Protein AF-A0A7C1S4N5-F1 (afdb_monomer_lite)

Secondary structure (DSSP, 8-state):
-----------------------------TT---TTSSHHHHHHHHHHHHHHHHHT-S----HHHHHHHHHHHHHHHHHHHS---HHHHHHHHHHHTT--HHHHHHHHT--HHHHHHHHHHHHHHHHHHHHT-TTTTHHHHHHHHHHHHHTT--

Foldseek 3Di:
DDDDDDPDDPPPDPDPDDPPPPPPCPPDDPPPCPVCPDPVSVVVVVVVVVVVDVVVPVPPPDLVVVLVVLVVVLQVLLLVQLPQDPLLSQLVVVVVVVDQLCRSCVVVVHDSVVSVVSPVVSVVSSVVSQVVRPSNCVSVVSVVVCVVVVVVPD

Structure (mmCIF, N/CA/C/O backbone):
data_AF-A0A7C1S4N5-F1
#
_entry.id   AF-A0A7C1S4N5-F1
#
loop_
_atom_site.group_PDB
_atom_site.id
_atom_site.type_symbol
_atom_site.label_atom_id
_atom_site.label_alt_id
_atom_site.label_comp_id
_atom_site.label_asym_id
_atom_site.label_entity_id
_atom_site.label_seq_id
_atom_site.pdbx_PDB_ins_code
_atom_site.Cartn_x
_atom_site.Cartn_y
_atom_site.Cartn_z
_atom_site.occupancy
_atom_site.B_iso_or_equiv
_atom_site.auth_seq_id
_atom_site.auth_comp_id
_atom_site.auth_asym_id
_atom_site.auth_atom_id
_atom_site.pdbx_PDB_model_num
ATOM 1 N N . MET A 1 1 ? 89.871 -55.851 -12.554 1.00 42.69 1 MET A N 1
ATOM 2 C CA . MET A 1 1 ? 89.700 -55.357 -13.935 1.00 42.69 1 MET A CA 1
ATOM 3 C C . MET A 1 1 ? 88.431 -55.964 -14.501 1.00 42.69 1 MET A C 1
ATOM 5 O O . MET A 1 1 ? 88.425 -57.156 -14.746 1.00 42.69 1 MET A O 1
ATOM 9 N N . SER A 1 2 ? 87.359 -55.187 -14.611 1.00 37.62 2 SER A N 1
ATOM 10 C CA . SER A 1 2 ? 86.567 -55.058 -15.839 1.00 37.62 2 SER A CA 1
ATOM 11 C C . SER A 1 2 ? 85.366 -54.177 -15.523 1.00 37.62 2 SER A C 1
ATOM 13 O O . SER A 1 2 ? 84.489 -54.527 -14.740 1.00 37.62 2 SER A O 1
ATOM 15 N N . THR A 1 3 ? 85.417 -52.998 -16.113 1.00 38.62 3 THR A N 1
ATOM 16 C CA . THR A 1 3 ? 84.372 -51.997 -16.260 1.00 38.62 3 THR A CA 1
ATOM 17 C C . THR A 1 3 ? 83.135 -52.618 -16.905 1.00 38.62 3 THR A C 1
ATOM 19 O O . THR A 1 3 ? 83.269 -53.216 -17.969 1.00 38.62 3 THR A O 1
ATOM 22 N N . ILE A 1 4 ? 81.949 -52.442 -16.317 1.00 41.59 4 ILE A N 1
ATOM 23 C CA . ILE A 1 4 ? 80.678 -52.478 -17.054 1.00 41.59 4 ILE A CA 1
ATOM 24 C C . ILE A 1 4 ? 79.805 -51.338 -16.526 1.00 41.59 4 ILE A C 1
ATOM 26 O O . ILE A 1 4 ? 79.588 -51.195 -15.323 1.00 41.59 4 ILE A O 1
ATOM 30 N N . CYS A 1 5 ? 79.407 -50.488 -17.466 1.00 41.47 5 CYS A N 1
ATOM 31 C CA . CYS A 1 5 ? 78.685 -49.239 -17.302 1.00 41.47 5 CYS A CA 1
ATOM 32 C C . CYS A 1 5 ? 77.253 -49.439 -16.767 1.00 41.47 5 CYS A C 1
ATOM 34 O O . CYS A 1 5 ? 76.626 -50.450 -17.084 1.00 41.47 5 CYS A O 1
ATOM 36 N N . PRO A 1 6 ? 76.694 -48.458 -16.037 1.00 43.09 6 PRO A N 1
ATOM 37 C CA . PRO A 1 6 ? 75.262 -48.391 -15.781 1.00 43.09 6 PRO A CA 1
ATOM 38 C C . PRO A 1 6 ? 74.534 -47.911 -17.047 1.00 43.09 6 PRO A C 1
ATOM 40 O O . PRO A 1 6 ? 74.787 -46.812 -17.536 1.00 43.09 6 PRO A O 1
ATOM 43 N N . SER A 1 7 ? 73.640 -48.741 -17.584 1.00 42.84 7 SER A N 1
ATOM 44 C CA . SER A 1 7 ? 72.698 -48.358 -18.637 1.00 42.84 7 SER A CA 1
ATOM 45 C C . SER A 1 7 ? 71.593 -47.473 -18.051 1.00 42.84 7 SER A C 1
ATOM 47 O O . SER A 1 7 ? 70.780 -47.934 -17.253 1.00 42.84 7 SER A O 1
ATOM 49 N N . GLU A 1 8 ? 71.665 -46.198 -18.420 1.00 41.88 8 GLU A N 1
ATOM 50 C CA . GLU A 1 8 ? 70.604 -45.202 -18.620 1.00 41.88 8 GLU A CA 1
ATOM 51 C C . GLU A 1 8 ? 69.211 -45.533 -18.054 1.00 41.88 8 GLU A C 1
ATOM 53 O O . GLU A 1 8 ? 68.460 -46.356 -18.570 1.00 41.88 8 GLU A O 1
ATOM 58 N N . VAL A 1 9 ? 68.851 -44.803 -16.995 1.00 43.94 9 VAL A N 1
ATOM 59 C CA . VAL A 1 9 ? 67.472 -44.641 -16.531 1.00 43.94 9 VAL A CA 1
ATOM 60 C C . VAL A 1 9 ? 66.784 -43.694 -17.509 1.00 43.94 9 VAL A C 1
ATOM 62 O O . VAL A 1 9 ? 67.093 -42.503 -17.545 1.00 43.94 9 VAL A O 1
ATOM 65 N N . GLU A 1 10 ? 65.874 -44.227 -18.317 1.00 38.72 10 GLU A N 1
ATOM 66 C CA . GLU A 1 10 ? 65.037 -43.452 -19.229 1.00 38.72 10 GLU A CA 1
ATOM 67 C C . GLU A 1 10 ? 64.089 -42.574 -18.393 1.00 38.72 10 GLU A C 1
ATOM 69 O O . GLU A 1 10 ? 63.137 -43.040 -17.763 1.00 38.72 10 GLU A O 1
ATOM 74 N N . VAL A 1 11 ? 64.408 -41.282 -18.306 1.00 43.59 11 VAL A N 1
ATOM 75 C CA . VAL A 1 11 ? 63.569 -40.284 -17.644 1.00 43.59 11 VAL A CA 1
ATOM 76 C C . VAL A 1 11 ? 62.332 -40.090 -18.514 1.00 43.59 11 VAL A C 1
ATOM 78 O O . VAL A 1 11 ? 62.383 -39.417 -19.538 1.00 43.59 11 VAL A O 1
ATOM 81 N N . MET A 1 12 ? 61.217 -40.696 -18.106 1.00 34.84 12 MET A N 1
ATOM 82 C CA . MET A 1 12 ? 59.897 -40.470 -18.691 1.00 34.84 12 MET A CA 1
ATOM 83 C C . MET A 1 12 ? 59.506 -39.007 -18.436 1.00 34.84 12 MET A C 1
ATOM 85 O O . MET A 1 12 ? 58.979 -38.649 -17.381 1.00 34.84 12 MET A O 1
ATOM 89 N N . THR A 1 13 ? 59.834 -38.131 -19.380 1.00 42.25 13 THR A N 1
ATOM 90 C CA . THR A 1 13 ? 59.425 -36.729 -19.377 1.00 42.25 13 THR A CA 1
ATOM 91 C C . THR A 1 13 ? 57.904 -36.668 -19.457 1.00 42.25 13 THR A C 1
ATOM 93 O O . THR A 1 13 ? 57.309 -36.960 -20.492 1.00 42.25 13 THR A O 1
ATOM 96 N N . MET A 1 14 ? 57.261 -36.316 -18.342 1.00 45.56 14 MET A N 1
ATOM 97 C CA . MET A 1 14 ? 55.863 -35.902 -18.339 1.00 45.56 14 MET A CA 1
ATOM 98 C C . MET A 1 14 ? 55.766 -34.579 -19.099 1.00 45.56 14 MET A C 1
ATOM 100 O O . MET A 1 14 ? 56.098 -33.523 -18.564 1.00 45.56 14 MET A O 1
ATOM 104 N N . GLU A 1 15 ? 55.339 -34.661 -20.356 1.00 49.59 15 GLU A N 1
ATOM 105 C CA . GLU A 1 15 ? 54.927 -33.514 -21.163 1.00 49.59 15 GLU A CA 1
ATOM 106 C C . GLU A 1 15 ? 53.930 -32.651 -20.359 1.00 49.59 15 GLU A C 1
ATOM 108 O O . GLU A 1 15 ? 52.947 -33.185 -19.821 1.00 49.59 15 GLU A O 1
ATOM 113 N N . PRO A 1 16 ? 54.155 -31.332 -20.231 1.00 45.47 16 PRO A N 1
ATOM 114 C CA . PRO A 1 16 ? 53.217 -30.454 -19.553 1.00 45.47 16 PRO A CA 1
ATOM 115 C C . PRO A 1 16 ? 51.922 -30.387 -20.370 1.00 45.47 16 PRO A C 1
ATOM 117 O O . PRO A 1 16 ? 51.893 -29.866 -21.480 1.00 45.47 16 PRO A O 1
ATOM 120 N N . LYS A 1 17 ? 50.829 -30.920 -19.811 1.00 49.84 17 LYS A N 1
ATOM 121 C CA . LYS A 1 17 ? 49.477 -30.735 -20.351 1.00 49.84 17 LYS A CA 1
ATOM 122 C C . LYS A 1 17 ? 49.145 -29.245 -20.288 1.00 49.84 17 LYS A C 1
ATOM 124 O O . LYS A 1 17 ? 48.828 -28.737 -19.212 1.00 49.84 17 LYS A O 1
ATOM 129 N N . GLU A 1 18 ? 49.239 -28.563 -21.425 1.00 50.06 18 GLU A N 1
ATOM 130 C CA . GLU A 1 18 ? 48.764 -27.189 -21.556 1.00 50.06 18 GLU A CA 1
ATOM 131 C C . GLU A 1 18 ? 47.302 -27.105 -21.082 1.00 50.06 18 GLU A C 1
ATOM 133 O O . GLU A 1 18 ? 46.502 -28.014 -21.356 1.00 50.06 18 GLU A O 1
ATOM 138 N N . PRO A 1 19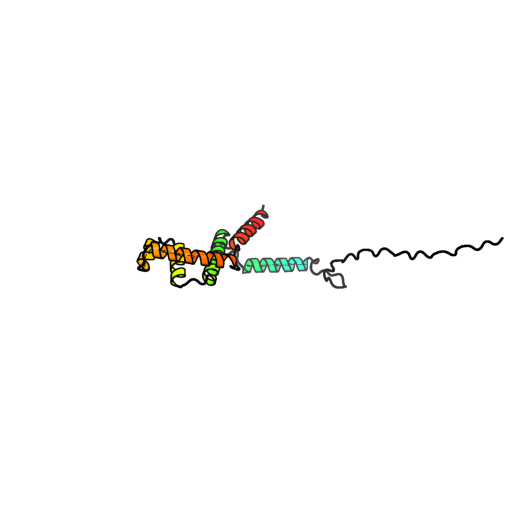 ? 46.933 -26.064 -20.315 1.00 45.94 19 PRO A N 1
ATOM 139 C CA . PRO A 1 19 ? 45.549 -25.860 -19.939 1.00 45.94 19 PRO A CA 1
ATOM 140 C C . PRO A 1 19 ? 44.759 -25.626 -21.223 1.00 45.94 19 PRO A C 1
ATOM 142 O O . PRO A 1 19 ? 44.979 -24.643 -21.917 1.00 45.94 19 PRO A O 1
ATOM 145 N N . MET A 1 20 ? 43.861 -26.562 -21.537 1.00 46.38 20 MET A N 1
ATOM 146 C CA . MET A 1 20 ? 42.886 -26.436 -22.614 1.00 46.38 20 MET A CA 1
ATOM 147 C C . MET A 1 20 ? 42.166 -25.096 -22.459 1.00 46.38 20 MET A C 1
ATOM 149 O O . MET A 1 20 ? 41.262 -24.983 -21.622 1.00 46.38 20 MET A O 1
ATOM 153 N N . ASP A 1 21 ? 42.570 -24.108 -23.257 1.00 49.12 21 ASP A N 1
ATOM 154 C CA . ASP A 1 21 ? 41.786 -22.913 -23.509 1.00 49.12 21 ASP A CA 1
ATOM 155 C C . ASP A 1 21 ? 40.432 -23.412 -23.992 1.00 49.12 21 ASP A C 1
ATOM 157 O O . ASP A 1 21 ? 40.271 -23.973 -25.078 1.00 49.12 21 ASP A O 1
ATOM 161 N N . ARG A 1 22 ? 39.442 -23.329 -23.104 1.00 51.59 22 ARG A N 1
ATOM 162 C CA . ARG A 1 22 ? 38.060 -23.564 -23.484 1.00 51.59 22 ARG A CA 1
ATOM 163 C C . ARG A 1 22 ? 37.657 -22.340 -24.273 1.00 51.59 22 ARG A C 1
ATOM 165 O O . ARG A 1 22 ? 37.083 -21.407 -23.713 1.00 51.59 22 ARG A O 1
ATOM 172 N N . ASP A 1 23 ? 37.980 -22.370 -25.559 1.00 41.84 23 ASP A N 1
ATOM 173 C CA . ASP A 1 23 ? 37.389 -21.494 -26.546 1.00 41.84 23 ASP A CA 1
ATOM 174 C C . ASP A 1 23 ? 35.888 -21.470 -26.273 1.00 41.84 23 ASP A C 1
ATOM 176 O O . ASP A 1 23 ? 35.199 -22.497 -26.306 1.00 41.84 23 ASP A O 1
ATOM 180 N N . PHE A 1 24 ? 35.380 -20.293 -25.916 1.00 44.50 24 PHE A N 1
ATOM 181 C CA . PHE A 1 24 ? 33.952 -20.044 -25.884 1.00 44.50 24 PHE A CA 1
ATOM 182 C C . PHE A 1 24 ? 33.464 -20.176 -27.326 1.00 44.50 24 PHE A C 1
ATOM 184 O O . PHE A 1 24 ? 33.446 -19.210 -28.088 1.00 44.50 24 PHE A O 1
ATOM 191 N N . VAL A 1 25 ? 33.094 -21.396 -27.715 1.00 46.28 25 VAL A N 1
ATOM 192 C CA . VAL A 1 25 ? 32.462 -21.671 -28.998 1.00 46.28 25 VAL A CA 1
ATOM 193 C C . VAL A 1 25 ? 31.065 -21.068 -28.930 1.00 46.28 25 VAL A C 1
ATOM 195 O O . VAL A 1 25 ? 30.087 -21.715 -28.558 1.00 46.28 25 VAL A O 1
ATOM 198 N N . ILE A 1 26 ? 30.967 -19.786 -29.276 1.00 50.28 26 ILE A N 1
ATOM 199 C CA . ILE A 1 26 ? 29.720 -19.223 -29.772 1.00 50.28 26 ILE A CA 1
ATOM 200 C C . ILE A 1 26 ? 29.387 -20.085 -30.984 1.00 50.28 26 ILE A C 1
ATOM 202 O O . ILE A 1 26 ? 30.173 -20.127 -31.929 1.00 50.28 26 ILE A O 1
ATOM 206 N N . ALA A 1 27 ? 28.282 -20.830 -30.922 1.00 50.62 27 ALA A N 1
ATOM 207 C CA . ALA A 1 27 ? 27.824 -21.681 -32.010 1.00 50.62 27 ALA A CA 1
ATOM 208 C C . ALA A 1 27 ? 27.551 -20.816 -33.251 1.00 50.62 27 ALA A C 1
ATOM 210 O O . ALA A 1 27 ? 26.446 -20.326 -33.469 1.00 50.62 27 ALA A O 1
ATOM 211 N N . SER A 1 28 ? 28.599 -20.588 -34.033 1.00 46.22 28 SER A N 1
ATOM 212 C CA . SER A 1 28 ? 28.562 -20.022 -35.364 1.00 46.22 28 SER A CA 1
ATOM 213 C C . SER A 1 28 ? 28.947 -21.149 -36.298 1.00 46.22 28 SER A C 1
ATOM 215 O O . SER A 1 28 ? 29.995 -21.775 -36.154 1.00 46.22 28 SER A O 1
ATOM 217 N N . GLU A 1 29 ? 28.041 -21.449 -37.210 1.00 42.44 29 GLU A N 1
ATOM 218 C CA . GLU A 1 29 ? 28.114 -22.582 -38.113 1.00 42.44 29 GLU A CA 1
ATOM 219 C C . GLU A 1 29 ? 29.427 -22.611 -38.913 1.00 42.44 29 GLU A C 1
ATOM 221 O O . GLU A 1 29 ? 30.034 -21.585 -39.226 1.00 42.44 29 GLU A O 1
ATOM 226 N N . ARG A 1 30 ? 29.812 -23.836 -39.278 1.00 49.66 30 ARG A N 1
ATOM 227 C CA . ARG A 1 30 ? 31.019 -24.310 -39.981 1.00 49.66 30 ARG A CA 1
ATOM 228 C C . ARG A 1 30 ? 31.394 -23.572 -41.287 1.00 49.66 30 ARG A C 1
ATOM 230 O O . ARG A 1 30 ? 32.405 -23.914 -41.888 1.00 49.66 30 ARG A O 1
ATOM 237 N N . ASN A 1 31 ? 30.621 -22.567 -41.705 1.00 54.50 31 ASN A N 1
ATOM 238 C CA . ASN A 1 31 ? 30.755 -21.835 -42.967 1.00 54.50 31 ASN A CA 1
ATOM 239 C C . ASN A 1 31 ? 30.990 -20.318 -42.792 1.00 54.50 31 ASN A C 1
ATOM 241 O O . ASN A 1 31 ? 30.900 -19.574 -43.763 1.00 54.50 31 ASN A O 1
ATOM 245 N N . GLY A 1 32 ? 31.298 -19.840 -41.580 1.00 51.09 32 GLY A N 1
ATOM 246 C CA . GLY A 1 32 ? 31.857 -18.494 -41.375 1.00 51.09 32 GLY A CA 1
ATOM 247 C C . GLY A 1 32 ? 30.915 -17.311 -41.632 1.00 51.09 32 GLY A C 1
ATOM 248 O O . GLY A 1 32 ? 31.364 -16.167 -41.612 1.00 51.09 32 GLY A O 1
ATOM 249 N N . GLU A 1 33 ? 29.616 -17.535 -41.831 1.00 49.06 33 GLU A N 1
ATOM 250 C CA . GLU A 1 33 ? 28.661 -16.446 -42.031 1.00 49.06 33 GLU A CA 1
ATOM 251 C C . GLU A 1 33 ? 27.954 -16.115 -40.713 1.00 49.06 33 GLU A C 1
ATOM 253 O O . GLU A 1 33 ? 26.896 -16.641 -40.382 1.00 49.06 33 GLU A O 1
ATOM 258 N N . TYR A 1 34 ? 28.584 -15.243 -39.923 1.00 50.69 34 TYR A N 1
ATOM 259 C CA . TYR A 1 34 ? 27.995 -14.689 -38.706 1.00 50.69 34 TYR A CA 1
ATOM 260 C C . TYR A 1 34 ? 26.762 -13.850 -39.112 1.00 50.69 34 TYR A C 1
ATOM 262 O O . TYR A 1 34 ? 26.922 -12.829 -39.787 1.00 50.69 34 TYR A O 1
ATOM 270 N N . PRO A 1 35 ? 25.519 -14.205 -38.730 1.00 54.09 35 PRO A N 1
ATOM 271 C CA . PRO A 1 35 ? 24.303 -13.597 -39.292 1.00 54.09 35 PRO A CA 1
ATOM 272 C C . PRO A 1 35 ? 24.046 -12.146 -38.838 1.00 54.09 35 PRO A C 1
ATOM 274 O O . PRO A 1 35 ? 22.957 -11.605 -39.046 1.00 54.09 35 PRO A O 1
ATOM 277 N N . PHE A 1 36 ? 25.034 -11.506 -38.210 1.00 51.78 36 PHE A N 1
ATOM 278 C CA . PHE A 1 36 ? 24.955 -10.151 -37.670 1.00 51.78 36 PHE A CA 1
ATOM 279 C C . PHE A 1 36 ? 25.974 -9.177 -38.292 1.00 51.78 36 PHE A C 1
ATOM 281 O O . PHE A 1 36 ? 25.982 -8.016 -37.896 1.00 51.78 36 PHE A O 1
ATOM 288 N N . THR A 1 37 ? 26.818 -9.610 -39.241 1.00 50.25 37 THR A N 1
ATOM 289 C CA . THR A 1 37 ? 27.838 -8.750 -39.887 1.00 50.25 37 THR A CA 1
ATOM 290 C C . THR A 1 37 ? 27.430 -8.202 -41.253 1.00 50.25 37 THR A C 1
ATOM 292 O O . THR A 1 37 ? 28.099 -7.312 -41.766 1.00 50.25 37 THR A O 1
ATOM 295 N N . ARG A 1 38 ? 26.324 -8.668 -41.849 1.00 56.53 38 ARG A N 1
ATOM 296 C CA . ARG A 1 38 ? 25.751 -8.015 -43.038 1.00 56.53 38 ARG A CA 1
ATOM 297 C C . ARG A 1 38 ? 24.899 -6.818 -42.619 1.00 56.53 38 ARG A C 1
ATOM 299 O O . ARG A 1 38 ? 23.988 -6.989 -41.799 1.00 56.53 38 ARG A O 1
ATOM 306 N N . GLU A 1 39 ? 25.160 -5.656 -43.225 1.00 54.22 39 GLU A N 1
ATOM 307 C CA . GLU A 1 39 ? 24.391 -4.398 -43.121 1.00 54.22 39 GLU A CA 1
ATOM 308 C C . GLU A 1 39 ? 22.865 -4.657 -43.103 1.00 54.22 39 GLU A C 1
ATOM 310 O O . GLU A 1 39 ? 22.131 -4.110 -42.281 1.00 54.22 39 GLU A O 1
ATOM 315 N N . ASP A 1 40 ? 22.399 -5.620 -43.909 1.00 61.53 40 ASP A N 1
ATOM 316 C CA . ASP A 1 40 ? 20.996 -6.040 -44.031 1.00 61.53 40 ASP A CA 1
ATOM 317 C C . ASP A 1 40 ? 20.349 -6.542 -42.731 1.00 61.53 40 ASP A C 1
ATOM 319 O O . ASP A 1 40 ? 19.152 -6.347 -42.497 1.00 61.53 40 ASP A O 1
ATOM 323 N N . SER A 1 41 ? 21.108 -7.230 -41.876 1.00 62.41 41 SER A N 1
ATOM 324 C CA . SER A 1 41 ? 20.609 -7.766 -40.604 1.00 62.41 41 SER A CA 1
ATOM 325 C C . SER A 1 41 ? 20.421 -6.650 -39.573 1.00 62.41 41 SER A C 1
ATOM 327 O O . SER A 1 41 ? 19.432 -6.637 -38.827 1.00 62.41 41 SER A O 1
ATOM 329 N N . PHE A 1 42 ? 21.334 -5.678 -39.589 1.00 67.88 42 PHE A N 1
ATOM 330 C CA . PHE A 1 42 ? 21.280 -4.476 -38.776 1.00 67.88 42 PHE A CA 1
ATOM 331 C C . PHE A 1 42 ? 20.124 -3.586 -39.225 1.00 67.88 42 PHE A C 1
ATOM 333 O O . PHE A 1 42 ? 19.266 -3.245 -38.411 1.00 67.88 42 PHE A O 1
ATOM 340 N N . GLU A 1 43 ? 19.999 -3.318 -40.525 1.00 75.31 43 GLU A N 1
ATOM 341 C CA . GLU A 1 43 ? 18.869 -2.573 -41.076 1.00 75.31 43 GLU A CA 1
ATOM 342 C C . GLU A 1 43 ? 17.527 -3.240 -40.776 1.00 75.31 43 GLU A C 1
ATOM 344 O O . GLU A 1 43 ? 16.556 -2.569 -40.422 1.00 75.31 43 GLU A O 1
ATOM 349 N N . ARG A 1 44 ? 17.448 -4.572 -40.870 1.00 73.12 44 ARG A N 1
ATOM 350 C CA . ARG A 1 44 ? 16.234 -5.324 -40.534 1.00 73.12 44 ARG A CA 1
ATOM 351 C C . ARG A 1 44 ? 15.881 -5.188 -39.052 1.00 73.12 44 ARG A C 1
ATOM 353 O O . ARG A 1 44 ? 14.706 -4.982 -38.731 1.00 73.12 44 ARG A O 1
ATOM 360 N N . LYS A 1 45 ? 16.871 -5.251 -38.150 1.00 75.12 45 LYS A N 1
ATOM 361 C CA . LYS A 1 45 ? 16.683 -4.965 -36.715 1.00 75.12 45 LYS A CA 1
ATOM 362 C C . LYS A 1 45 ? 16.221 -3.524 -36.497 1.00 75.12 45 LYS A C 1
ATOM 364 O O . LYS A 1 45 ? 15.273 -3.311 -35.743 1.00 75.12 45 LYS A O 1
ATOM 369 N N . LEU A 1 46 ? 16.811 -2.561 -37.203 1.00 79.00 46 LEU A N 1
ATOM 370 C CA . LEU A 1 46 ? 16.482 -1.141 -37.107 1.00 79.00 46 LEU A CA 1
ATOM 371 C C . LEU A 1 46 ? 15.057 -0.854 -37.607 1.00 79.00 46 LEU A C 1
ATOM 373 O O . LEU A 1 46 ? 14.302 -0.155 -36.937 1.00 79.00 46 LEU A O 1
ATOM 377 N N . ARG A 1 47 ? 14.634 -1.461 -38.725 1.00 79.62 47 ARG A N 1
ATOM 378 C CA . ARG A 1 47 ? 13.252 -1.385 -39.234 1.00 79.62 47 ARG A CA 1
ATOM 379 C C . ARG A 1 47 ? 12.258 -1.997 -38.247 1.00 79.62 47 ARG A C 1
ATOM 381 O O . ARG A 1 47 ? 11.229 -1.386 -37.978 1.00 79.62 47 ARG A O 1
ATOM 388 N N . ARG A 1 48 ? 12.562 -3.168 -37.671 1.00 80.31 48 ARG A N 1
ATOM 389 C CA . ARG A 1 48 ? 11.713 -3.807 -36.646 1.00 80.31 48 ARG A CA 1
ATOM 390 C C . ARG A 1 48 ? 11.643 -2.976 -35.362 1.00 80.31 48 ARG A C 1
ATOM 392 O O . ARG A 1 48 ? 10.602 -2.944 -34.718 1.00 80.31 48 ARG A O 1
ATOM 399 N N . HIS A 1 49 ? 12.736 -2.321 -34.977 1.00 76.94 49 HIS A N 1
ATOM 400 C CA . HIS A 1 49 ? 12.764 -1.407 -33.838 1.00 76.94 49 HIS A CA 1
ATOM 401 C C . HIS A 1 49 ? 11.888 -0.177 -34.096 1.00 76.94 49 HIS A C 1
ATOM 403 O O . HIS A 1 49 ? 11.005 0.100 -33.297 1.00 76.94 49 HIS A O 1
ATOM 409 N N . ARG A 1 50 ? 12.062 0.504 -35.239 1.00 77.31 50 ARG A N 1
ATOM 410 C CA . ARG A 1 50 ? 11.247 1.673 -35.615 1.00 77.31 50 ARG A CA 1
ATOM 411 C C . ARG A 1 50 ? 9.760 1.338 -35.705 1.00 77.31 50 ARG A C 1
ATOM 413 O O . ARG A 1 50 ? 8.960 2.088 -35.170 1.00 77.31 50 ARG A O 1
ATOM 420 N N . ARG A 1 51 ? 9.386 0.202 -36.313 1.00 77.69 51 ARG A N 1
ATOM 421 C CA . ARG A 1 51 ? 7.979 -0.243 -36.355 1.00 77.69 51 ARG A CA 1
ATOM 422 C C . ARG A 1 51 ? 7.404 -0.438 -34.960 1.00 77.69 51 ARG A C 1
ATOM 424 O O . ARG A 1 51 ? 6.376 0.149 -34.671 1.00 77.69 51 ARG A O 1
ATOM 431 N N . ARG A 1 52 ? 8.108 -1.159 -34.080 1.00 69.38 52 ARG A N 1
ATOM 432 C CA . ARG A 1 52 ? 7.672 -1.327 -32.685 1.00 69.38 52 ARG A CA 1
ATOM 433 C C . ARG A 1 52 ? 7.546 0.007 -31.954 1.00 69.38 52 ARG A C 1
ATOM 435 O O . ARG A 1 52 ? 6.613 0.187 -31.193 1.00 69.38 52 ARG A O 1
ATOM 442 N N . HIS A 1 53 ? 8.457 0.943 -32.205 1.00 67.81 53 HIS A N 1
ATOM 443 C CA . HIS A 1 53 ? 8.426 2.271 -31.594 1.00 67.81 53 HIS A CA 1
ATOM 444 C C . HIS A 1 53 ? 7.252 3.135 -32.092 1.00 67.81 53 HIS A C 1
ATOM 446 O O . HIS A 1 53 ? 6.756 3.969 -31.347 1.00 67.81 53 HIS A O 1
ATOM 452 N N . ILE A 1 54 ? 6.805 2.930 -33.337 1.00 70.50 54 ILE A N 1
ATOM 453 C CA . ILE A 1 54 ? 5.603 3.560 -33.905 1.00 70.50 54 ILE A CA 1
ATOM 454 C C . ILE A 1 54 ? 4.334 2.870 -33.377 1.00 70.50 54 ILE A C 1
ATOM 456 O O . ILE A 1 54 ? 3.390 3.548 -32.992 1.00 70.50 54 ILE A O 1
ATOM 460 N N . GLU A 1 55 ? 4.320 1.535 -33.321 1.00 68.88 55 GLU A N 1
ATOM 461 C CA . GLU A 1 55 ? 3.196 0.718 -32.831 1.00 68.88 55 GLU A CA 1
ATOM 462 C C . GLU A 1 55 ? 2.915 0.930 -31.339 1.00 68.88 55 GLU A C 1
ATOM 464 O O . GLU A 1 55 ? 1.758 0.956 -30.932 1.00 68.88 55 GLU A O 1
ATOM 469 N N . LEU A 1 56 ? 3.961 1.108 -30.526 1.00 64.56 56 LEU A N 1
ATOM 470 C CA . LEU A 1 56 ? 3.832 1.418 -29.099 1.00 64.56 56 LEU A CA 1
ATOM 471 C C . LEU A 1 56 ? 3.340 2.853 -28.850 1.00 64.56 56 LEU A C 1
ATOM 473 O O . LEU A 1 56 ? 2.930 3.163 -27.733 1.00 64.56 56 LEU A O 1
ATOM 477 N N . GLY A 1 57 ? 3.354 3.706 -29.882 1.00 51.06 57 GLY A N 1
ATOM 478 C CA . GLY A 1 57 ? 3.103 5.136 -29.773 1.00 51.06 57 GLY A CA 1
ATOM 479 C C . GLY A 1 57 ? 4.160 5.834 -28.915 1.00 51.06 57 GLY A C 1
ATOM 480 O O . GLY A 1 57 ? 4.784 5.254 -28.031 1.00 51.06 57 GLY A O 1
ATOM 481 N N . GLU A 1 58 ? 4.334 7.138 -29.096 1.00 57.19 58 GLU A N 1
ATOM 482 C CA . GLU A 1 58 ? 5.089 7.979 -28.152 1.00 57.19 58 GLU A CA 1
ATOM 483 C C . GLU A 1 58 ? 4.373 8.126 -26.789 1.00 57.19 58 GLU A C 1
ATOM 485 O O . GLU A 1 58 ? 4.640 9.047 -26.025 1.00 57.19 58 GLU A O 1
ATOM 490 N N . HIS A 1 59 ? 3.469 7.207 -26.446 1.00 55.22 59 HIS A N 1
ATOM 491 C CA . HIS A 1 59 ? 2.802 7.109 -25.153 1.00 55.22 59 HIS A CA 1
ATOM 492 C C . HIS A 1 59 ? 3.696 6.394 -24.140 1.00 55.22 59 HIS A C 1
ATOM 494 O O . HIS A 1 59 ? 3.263 5.504 -23.410 1.00 55.22 59 HIS A O 1
ATOM 500 N N . ILE A 1 60 ? 4.968 6.789 -24.086 1.00 59.94 60 ILE A N 1
ATOM 501 C CA . ILE A 1 60 ? 5.786 6.490 -22.921 1.00 59.94 60 ILE A CA 1
ATOM 502 C C . ILE A 1 60 ? 5.183 7.350 -21.817 1.00 59.94 60 ILE A C 1
ATOM 504 O O . ILE A 1 60 ? 5.312 8.574 -21.838 1.00 59.94 60 ILE A O 1
ATOM 508 N N . ALA A 1 61 ? 4.445 6.707 -20.912 1.00 60.81 61 ALA A N 1
ATOM 509 C CA . ALA A 1 61 ? 3.947 7.345 -19.707 1.00 60.81 61 ALA A CA 1
ATOM 510 C C . ALA A 1 61 ? 5.095 8.145 -19.072 1.00 60.81 61 ALA A C 1
ATOM 512 O O . ALA A 1 61 ? 6.235 7.665 -19.035 1.00 60.81 61 ALA A O 1
ATOM 513 N N . LEU A 1 62 ? 4.814 9.375 -18.630 1.00 70.56 62 LEU A N 1
ATOM 514 C CA . LEU A 1 62 ? 5.808 10.184 -17.926 1.00 70.56 62 LEU A CA 1
ATOM 515 C C . LEU A 1 62 ? 6.425 9.319 -16.817 1.00 70.56 62 LEU A C 1
ATOM 517 O O . LEU A 1 62 ? 5.668 8.617 -16.141 1.00 70.56 62 LEU A O 1
ATOM 521 N N . PRO A 1 63 ? 7.753 9.335 -16.618 1.00 69.19 63 PRO A N 1
ATOM 522 C CA . PRO A 1 63 ? 8.406 8.478 -15.632 1.00 69.19 63 PRO A CA 1
ATOM 523 C C . PRO A 1 63 ? 7.701 8.469 -14.273 1.00 69.19 63 PRO A C 1
ATOM 525 O O . PRO A 1 63 ? 7.476 7.398 -13.720 1.00 69.19 63 PRO A O 1
ATOM 528 N N . ASP A 1 64 ? 7.246 9.632 -13.806 1.00 76.06 64 ASP A N 1
ATOM 529 C CA . ASP A 1 64 ? 6.507 9.775 -12.549 1.00 76.06 64 ASP A CA 1
ATOM 530 C C . ASP A 1 64 ? 5.206 8.952 -12.533 1.00 76.06 64 ASP A C 1
ATOM 532 O O . ASP A 1 64 ? 4.965 8.194 -11.598 1.00 76.06 64 ASP A O 1
ATOM 536 N N . THR A 1 65 ? 4.418 8.992 -13.613 1.00 83.69 65 THR A N 1
ATOM 537 C CA . THR A 1 65 ? 3.178 8.199 -13.732 1.00 83.69 65 THR A CA 1
ATOM 538 C C . THR A 1 65 ? 3.434 6.690 -13.757 1.00 83.69 65 THR A C 1
ATOM 540 O O . THR A 1 65 ? 2.619 5.910 -13.266 1.00 83.69 65 THR A O 1
ATOM 543 N N . ALA A 1 66 ? 4.576 6.255 -14.295 1.00 86.12 66 ALA A N 1
ATOM 544 C CA . ALA A 1 66 ? 4.957 4.847 -14.283 1.00 86.12 66 ALA A CA 1
ATOM 545 C C . ALA A 1 66 ? 5.453 4.400 -12.897 1.00 86.12 66 ALA A C 1
ATOM 547 O O . ALA A 1 66 ? 5.141 3.290 -12.470 1.00 86.12 66 ALA A O 1
ATOM 548 N N . VAL A 1 67 ? 6.172 5.264 -12.171 1.00 89.56 67 VAL A N 1
ATOM 549 C CA . VAL A 1 67 ? 6.581 5.002 -10.782 1.00 89.56 67 VAL A CA 1
ATOM 550 C C . VAL A 1 67 ? 5.360 4.828 -9.886 1.00 89.56 67 VAL A C 1
ATOM 552 O O . VAL A 1 67 ? 5.278 3.820 -9.190 1.00 89.56 67 VAL A O 1
ATOM 555 N N . GLU A 1 68 ? 4.393 5.746 -9.953 1.00 89.56 68 GLU A N 1
ATOM 556 C CA . GLU A 1 68 ? 3.143 5.654 -9.185 1.00 89.56 68 GLU A CA 1
ATOM 557 C C . GLU A 1 68 ? 2.394 4.346 -9.468 1.00 89.56 68 GLU A C 1
ATOM 559 O O . GLU A 1 68 ? 1.918 3.681 -8.547 1.00 89.56 68 GLU A O 1
ATOM 564 N N . TYR A 1 69 ? 2.329 3.941 -10.739 1.00 90.19 69 TYR A N 1
ATOM 565 C CA . TYR A 1 69 ? 1.731 2.668 -11.128 1.0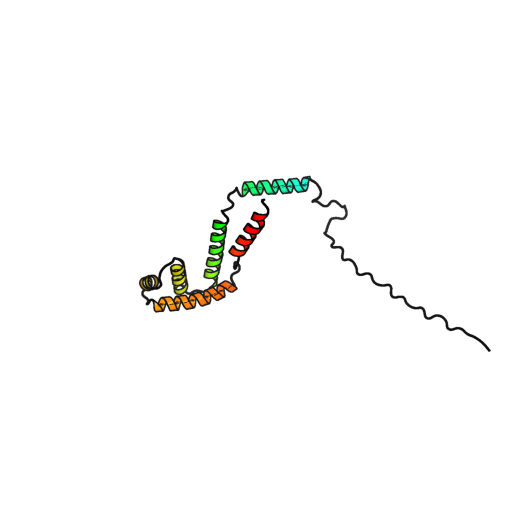0 90.19 69 TYR A CA 1
ATOM 566 C C . TYR A 1 69 ? 2.464 1.471 -10.504 1.00 90.19 69 TYR A C 1
ATOM 568 O O . TYR A 1 69 ? 1.822 0.574 -9.957 1.00 90.19 69 TYR A O 1
ATOM 576 N N . PHE A 1 70 ? 3.799 1.443 -10.542 1.00 92.31 70 PHE A N 1
ATOM 577 C CA . PHE A 1 70 ? 4.554 0.342 -9.941 1.00 92.31 70 PHE A CA 1
ATOM 578 C C . PHE A 1 70 ? 4.424 0.303 -8.418 1.00 92.31 70 PHE A C 1
ATOM 580 O O . PHE A 1 70 ? 4.277 -0.785 -7.867 1.00 92.31 70 PHE A O 1
ATOM 587 N N . GLU A 1 71 ? 4.395 1.456 -7.746 1.00 91.88 71 GLU A N 1
ATOM 588 C CA . GLU A 1 71 ? 4.135 1.527 -6.303 1.00 91.88 71 GLU A CA 1
ATOM 589 C C . GLU A 1 71 ? 2.737 0.970 -5.967 1.00 91.88 71 GLU A C 1
ATOM 591 O O . GLU A 1 71 ? 2.577 0.219 -5.003 1.00 91.88 71 GLU A O 1
ATOM 596 N N . GLN A 1 72 ? 1.722 1.250 -6.792 1.00 90.50 72 GLN A N 1
ATOM 597 C CA . GLN A 1 72 ? 0.388 0.658 -6.633 1.00 90.50 72 GLN A CA 1
ATOM 598 C C . GLN A 1 72 ? 0.396 -0.863 -6.821 1.00 90.50 72 GLN A C 1
ATOM 600 O O . GLN A 1 72 ? -0.197 -1.575 -6.011 1.00 90.50 72 GLN A O 1
ATOM 605 N N . VAL A 1 73 ? 1.083 -1.370 -7.849 1.00 92.38 73 VAL A N 1
ATOM 606 C CA . VAL A 1 73 ? 1.216 -2.816 -8.098 1.00 92.38 73 VAL A CA 1
ATOM 607 C C . VAL A 1 73 ? 1.890 -3.517 -6.917 1.00 92.38 73 VAL A C 1
ATOM 609 O O . VAL A 1 73 ? 1.433 -4.574 -6.481 1.00 92.38 73 VAL A O 1
ATOM 612 N N . GLU A 1 74 ? 2.946 -2.923 -6.360 1.00 93.00 74 GLU A N 1
ATOM 613 C CA . GLU A 1 74 ? 3.627 -3.440 -5.172 1.00 93.00 74 GLU A CA 1
ATOM 614 C C . GLU A 1 74 ? 2.697 -3.508 -3.957 1.00 93.00 74 GLU A C 1
ATOM 616 O O . GLU A 1 74 ? 2.669 -4.525 -3.256 1.00 93.00 74 GLU A O 1
ATOM 621 N N . ILE A 1 75 ? 1.935 -2.439 -3.709 1.00 90.50 75 ILE A N 1
ATOM 622 C CA . ILE A 1 75 ? 1.006 -2.353 -2.578 1.00 90.50 75 ILE A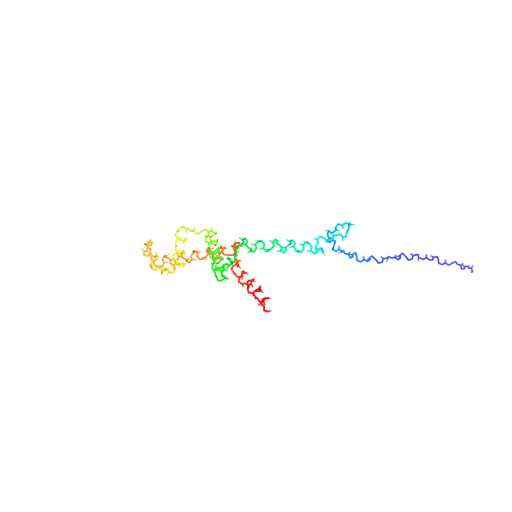 CA 1
ATOM 623 C C . ILE A 1 75 ? -0.129 -3.368 -2.722 1.00 90.50 75 ILE A C 1
ATOM 625 O O . ILE A 1 75 ? -0.433 -4.060 -1.750 1.00 90.50 75 ILE A O 1
ATOM 629 N N . GLU A 1 76 ? -0.738 -3.485 -3.902 1.00 90.50 76 GLU A N 1
ATOM 630 C CA . GLU A 1 76 ? -1.858 -4.405 -4.123 1.00 90.50 76 GLU A CA 1
ATOM 631 C C . GLU A 1 76 ? -1.407 -5.860 -3.964 1.00 90.50 76 GLU A C 1
ATOM 633 O O . GLU A 1 76 ? -2.010 -6.617 -3.204 1.00 90.50 76 GLU A O 1
ATOM 638 N N . ALA A 1 77 ? -0.268 -6.228 -4.560 1.00 91.00 77 ALA A N 1
ATOM 639 C CA . ALA A 1 77 ? 0.285 -7.571 -4.411 1.00 91.00 77 ALA A CA 1
ATOM 640 C C . ALA A 1 77 ? 0.611 -7.915 -2.949 1.00 91.00 77 ALA A C 1
ATOM 642 O O . ALA A 1 77 ? 0.388 -9.044 -2.511 1.00 91.00 77 ALA A O 1
ATOM 643 N N . MET A 1 78 ? 1.103 -6.941 -2.175 1.00 92.38 78 MET A N 1
ATOM 644 C CA . MET A 1 78 ? 1.318 -7.103 -0.736 1.00 92.38 78 MET A CA 1
ATOM 645 C C . MET A 1 78 ? -0.007 -7.300 0.016 1.00 92.38 78 MET A C 1
ATOM 647 O O . MET A 1 78 ? -0.067 -8.116 0.936 1.00 92.38 78 MET A O 1
ATOM 651 N N . LEU A 1 79 ? -1.056 -6.544 -0.322 1.00 88.94 79 LEU A N 1
ATOM 652 C CA . LEU A 1 79 ? -2.365 -6.660 0.327 1.00 88.94 79 LEU A CA 1
ATOM 653 C C . LEU A 1 79 ? -3.012 -8.021 0.054 1.00 88.94 79 LEU A C 1
ATOM 655 O O . LEU A 1 79 ? -3.579 -8.610 0.979 1.00 88.94 79 LEU A O 1
ATOM 659 N N . ASP A 1 80 ? -2.875 -8.532 -1.168 1.00 88.81 80 ASP A N 1
ATOM 660 C CA . ASP A 1 80 ? -3.435 -9.816 -1.585 1.00 88.81 80 ASP A CA 1
ATOM 661 C C . ASP A 1 80 ? -2.754 -11.011 -0.904 1.00 88.81 80 ASP A C 1
ATOM 663 O O . ASP A 1 80 ? -3.429 -11.972 -0.533 1.00 88.81 80 ASP A O 1
ATOM 667 N N . CYS A 1 81 ? -1.439 -10.954 -0.664 1.00 90.06 81 CYS A N 1
ATOM 668 C CA . CYS A 1 81 ? -0.702 -12.057 -0.036 1.00 90.06 81 CYS A CA 1
ATOM 669 C C . CYS A 1 81 ? -0.605 -11.974 1.501 1.00 90.06 81 CYS A C 1
ATOM 671 O O . CYS A 1 81 ? -0.070 -12.881 2.138 1.00 90.06 81 CYS A O 1
ATOM 673 N N . ALA A 1 82 ? -1.114 -10.910 2.131 1.00 90.50 82 ALA A N 1
ATOM 674 C CA . ALA A 1 82 ? -0.951 -10.672 3.569 1.00 90.50 82 ALA A CA 1
ATOM 675 C C . ALA A 1 82 ? -1.919 -11.434 4.495 1.00 90.50 82 ALA A C 1
ATOM 677 O O . ALA A 1 82 ? -1.879 -11.214 5.711 1.00 90.50 82 ALA A O 1
ATOM 678 N N . ASP A 1 83 ? -2.794 -12.300 3.971 1.00 91.81 83 ASP A N 1
ATOM 679 C CA . ASP A 1 83 ? -3.789 -13.064 4.745 1.00 91.81 83 ASP A CA 1
ATOM 680 C C . ASP A 1 83 ? -4.554 -12.197 5.766 1.00 91.81 83 ASP A C 1
ATOM 682 O O . ASP A 1 83 ? -4.747 -12.552 6.941 1.00 91.81 83 ASP A O 1
ATOM 686 N N . LEU A 1 84 ? -4.940 -10.985 5.363 1.00 94.19 84 LEU A N 1
ATOM 687 C CA . LEU A 1 84 ? -5.671 -10.063 6.227 1.00 94.19 84 LEU A CA 1
ATOM 688 C C . LEU A 1 84 ? -7.106 -10.553 6.430 1.00 94.19 84 LEU A C 1
ATOM 690 O O . LEU A 1 84 ? -7.783 -10.972 5.496 1.00 94.19 84 LEU A O 1
ATOM 694 N N . THR A 1 85 ? -7.624 -10.437 7.656 1.00 95.81 85 THR A N 1
ATOM 695 C CA . THR A 1 85 ? -9.072 -10.606 7.847 1.00 95.81 85 THR A CA 1
ATOM 696 C C . THR A 1 85 ? -9.824 -9.472 7.139 1.00 95.81 85 THR A C 1
ATOM 698 O O . THR A 1 85 ? -9.270 -8.375 7.015 1.00 95.81 85 THR A O 1
ATOM 701 N N . PRO A 1 86 ? -11.104 -9.647 6.756 1.00 95.06 86 PRO A N 1
ATOM 702 C CA . PRO A 1 86 ? -11.869 -8.587 6.090 1.00 95.06 86 PRO A CA 1
ATOM 703 C C . PRO A 1 86 ? -11.861 -7.258 6.859 1.00 95.06 86 PRO A C 1
ATOM 705 O O . PRO A 1 86 ? -11.732 -6.183 6.280 1.00 95.06 86 PRO A O 1
ATOM 708 N N . ARG A 1 87 ? -11.911 -7.328 8.198 1.00 95.12 87 ARG A N 1
ATOM 709 C CA . ARG A 1 87 ? -11.812 -6.147 9.065 1.00 95.12 87 ARG A CA 1
ATOM 710 C C . ARG A 1 87 ? -10.414 -5.519 9.042 1.00 95.12 87 ARG A C 1
ATOM 712 O O . ARG A 1 87 ? -10.313 -4.298 9.046 1.00 95.12 87 ARG A O 1
ATOM 719 N N . GLN A 1 88 ? -9.351 -6.325 9.046 1.00 96.19 88 GLN A N 1
ATOM 720 C CA . GLN A 1 88 ? -7.974 -5.827 8.940 1.00 96.19 88 GLN A CA 1
ATOM 721 C C . GLN A 1 88 ? -7.742 -5.136 7.595 1.00 96.19 88 GLN A C 1
ATOM 723 O O . GLN A 1 88 ? -7.257 -4.007 7.590 1.00 96.19 88 GLN A O 1
ATOM 728 N N . ARG A 1 89 ? -8.160 -5.773 6.492 1.00 95.38 89 ARG A N 1
ATOM 729 C CA . ARG A 1 89 ? -8.083 -5.212 5.137 1.00 95.38 89 ARG A CA 1
ATOM 730 C C . ARG A 1 89 ? -8.794 -3.865 5.066 1.00 95.38 89 ARG A C 1
ATOM 732 O O . ARG A 1 89 ? -8.172 -2.872 4.711 1.00 95.38 89 ARG A O 1
ATOM 739 N N . TYR A 1 90 ? -10.040 -3.805 5.535 1.00 95.56 90 TYR A N 1
ATOM 740 C CA . TYR A 1 90 ? -10.809 -2.563 5.555 1.00 95.56 90 TYR A CA 1
ATOM 741 C C . TYR A 1 90 ? -10.105 -1.436 6.326 1.00 95.56 90 TYR A C 1
ATOM 743 O O . TYR A 1 90 ? -9.994 -0.318 5.827 1.00 95.56 90 TYR A O 1
ATOM 751 N N . VAL A 1 91 ? -9.612 -1.719 7.540 1.00 96.75 91 VAL A N 1
ATOM 752 C CA . VAL A 1 91 ? -8.903 -0.719 8.357 1.00 96.75 91 VAL A CA 1
ATOM 753 C C . VAL A 1 91 ? -7.642 -0.218 7.647 1.00 96.75 91 VAL A C 1
ATOM 755 O O . VAL A 1 91 ? -7.397 0.986 7.656 1.00 96.75 91 VAL A O 1
ATOM 758 N N . CYS A 1 92 ? -6.869 -1.108 7.019 1.00 95.00 92 CYS A N 1
ATOM 759 C CA . CYS A 1 92 ? -5.684 -0.737 6.246 1.00 95.00 92 CYS A CA 1
ATOM 760 C C . CYS A 1 92 ? -6.029 0.139 5.040 1.00 95.00 92 CYS A C 1
ATOM 762 O O . CYS A 1 92 ? -5.451 1.210 4.896 1.00 95.00 92 CYS A O 1
ATOM 764 N N . GLU A 1 93 ? -6.996 -0.265 4.219 1.00 92.88 93 GLU A N 1
ATOM 765 C CA . GLU A 1 93 ? -7.405 0.490 3.030 1.00 92.88 93 GLU A CA 1
ATOM 766 C C . GLU A 1 93 ? -7.900 1.896 3.377 1.00 92.88 93 GLU A C 1
ATOM 768 O O . GLU A 1 93 ? -7.505 2.864 2.734 1.00 92.88 93 GLU A O 1
ATOM 773 N N . GLN A 1 94 ? -8.738 2.042 4.412 1.00 96.00 94 GLN A N 1
ATOM 774 C CA . GLN A 1 94 ? -9.221 3.371 4.801 1.00 96.00 94 GLN A CA 1
ATOM 775 C C . GLN A 1 94 ? -8.094 4.236 5.376 1.00 96.00 94 GLN A C 1
ATOM 777 O O . GLN A 1 94 ? -8.032 5.430 5.089 1.00 96.00 94 GLN A O 1
ATOM 782 N N . TYR A 1 95 ? -7.177 3.640 6.143 1.00 95.38 95 TYR A N 1
ATOM 783 C CA . TYR A 1 95 ? -6.015 4.357 6.660 1.00 95.38 95 TYR A CA 1
ATOM 784 C C . TYR A 1 95 ? -5.093 4.845 5.531 1.00 95.38 95 TYR A C 1
ATOM 786 O O . TYR A 1 95 ? -4.669 5.997 5.553 1.00 95.38 95 TYR A O 1
ATOM 794 N N . LEU A 1 96 ? -4.847 4.019 4.507 1.00 90.25 96 LEU A N 1
ATOM 795 C CA . LEU A 1 96 ? -4.067 4.401 3.321 1.00 90.25 96 LEU A CA 1
ATOM 796 C C . LEU A 1 96 ? -4.754 5.492 2.486 1.00 90.25 96 LEU A C 1
ATOM 798 O O . LEU A 1 96 ? -4.080 6.313 1.877 1.00 90.25 96 LEU A O 1
ATOM 802 N N . ARG A 1 97 ? -6.090 5.564 2.518 1.00 92.25 97 ARG A N 1
ATOM 803 C CA . ARG A 1 97 ? -6.879 6.663 1.930 1.00 92.25 97 ARG A CA 1
ATOM 804 C C . ARG A 1 97 ? -6.877 7.946 2.774 1.00 92.25 97 ARG A C 1
ATOM 806 O O . ARG A 1 97 ? -7.596 8.885 2.442 1.00 92.25 97 ARG A O 1
ATOM 813 N N . GLY A 1 98 ? -6.126 7.988 3.875 1.00 95.94 98 GLY A N 1
ATOM 814 C CA . GLY A 1 98 ? -5.981 9.167 4.731 1.00 95.94 98 GLY A CA 1
ATOM 815 C C . GLY A 1 98 ? -7.031 9.308 5.835 1.00 95.94 98 GLY A C 1
ATOM 816 O O . GLY A 1 98 ? -7.072 10.344 6.495 1.00 95.94 98 GLY A O 1
ATOM 817 N N . TRP A 1 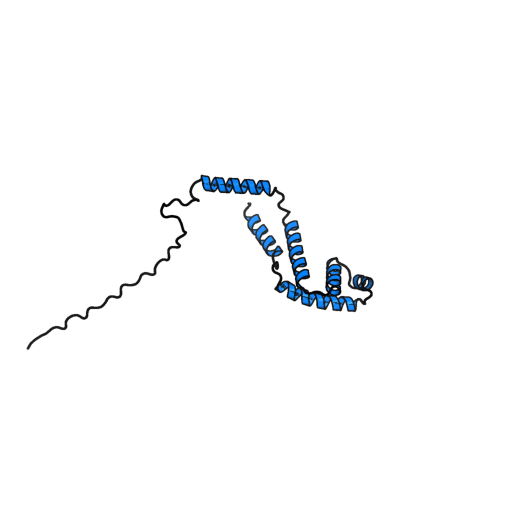99 ? -7.870 8.295 6.078 1.00 97.50 99 TRP A N 1
ATOM 818 C CA . TRP A 1 99 ? -8.848 8.362 7.166 1.00 97.50 99 TRP A CA 1
ATOM 819 C C . TRP A 1 99 ? -8.164 8.273 8.529 1.00 97.50 99 TRP A C 1
ATOM 821 O O . TRP A 1 99 ? -7.271 7.454 8.770 1.00 97.50 99 TRP A O 1
ATOM 831 N N . THR A 1 100 ? -8.655 9.058 9.482 1.00 97.81 100 THR A N 1
ATOM 832 C CA . THR A 1 100 ? -8.203 8.984 10.868 1.00 97.81 100 THR A CA 1
ATOM 833 C C . THR A 1 100 ? -8.755 7.735 11.559 1.00 97.81 100 THR A C 1
ATOM 835 O O . THR A 1 100 ? -9.852 7.249 11.280 1.00 97.81 100 THR A O 1
ATOM 838 N N . LEU A 1 101 ? -8.039 7.242 12.575 1.00 97.69 101 LEU A N 1
ATOM 839 C CA . LEU A 1 101 ? -8.497 6.097 13.377 1.00 97.69 101 LEU A CA 1
ATOM 840 C C . LEU A 1 101 ? -9.865 6.335 14.039 1.00 97.69 101 LEU A C 1
ATOM 842 O O . LEU A 1 101 ? -10.586 5.383 14.335 1.00 97.69 101 LEU A O 1
ATOM 846 N N . GLN A 1 102 ? -10.215 7.597 14.298 1.00 97.94 102 GLN A N 1
ATOM 847 C CA . GLN A 1 102 ? -11.501 7.968 14.876 1.00 97.94 102 GLN A CA 1
ATOM 848 C C . GLN A 1 102 ? -12.638 7.837 13.859 1.00 97.94 102 GLN A C 1
ATOM 850 O O . GLN A 1 102 ? -13.681 7.284 14.202 1.00 97.94 102 GLN A O 1
ATOM 855 N N . GLU A 1 103 ? -12.440 8.281 12.617 1.00 98.06 103 GLU A N 1
ATOM 856 C CA . GLU A 1 103 ? -13.429 8.139 11.538 1.00 98.06 103 GLU A CA 1
ATOM 857 C C . GLU A 1 103 ? -13.668 6.670 11.194 1.00 98.06 103 GLU A C 1
ATOM 859 O O . GLU A 1 103 ? -14.816 6.230 11.114 1.00 98.06 103 GLU A O 1
ATOM 864 N N . ILE A 1 104 ? -12.590 5.887 11.094 1.00 98.00 104 ILE A N 1
ATOM 865 C CA . ILE A 1 104 ? -12.665 4.440 10.869 1.00 98.00 104 ILE A CA 1
ATOM 866 C C . ILE A 1 104 ? -13.418 3.763 12.023 1.00 98.00 104 ILE A C 1
ATOM 868 O O . ILE A 1 104 ? -14.299 2.934 11.795 1.00 98.00 104 ILE A O 1
ATOM 872 N N . GLY A 1 105 ? -13.119 4.144 13.269 1.00 97.62 105 GLY A N 1
ATOM 873 C CA . GLY A 1 105 ? -13.795 3.617 14.456 1.00 97.62 105 GLY A CA 1
ATOM 874 C C . GLY A 1 105 ? -15.285 3.944 14.468 1.00 97.62 105 GLY A C 1
ATOM 875 O O . GLY A 1 105 ? -16.106 3.050 14.669 1.00 97.62 105 GLY A O 1
ATOM 876 N N . LYS A 1 106 ? -15.645 5.194 14.150 1.00 97.50 106 LYS A N 1
ATOM 877 C CA . LYS A 1 106 ? -17.038 5.639 14.016 1.00 97.50 106 LYS A CA 1
ATOM 878 C C . LYS A 1 106 ? -17.775 4.847 12.935 1.00 97.50 106 LYS A C 1
ATOM 880 O O . LYS A 1 106 ? -18.908 4.434 13.157 1.00 97.50 106 LYS A O 1
ATOM 885 N N . LYS A 1 107 ? -17.130 4.595 11.792 1.00 97.62 107 LYS A N 1
ATOM 886 C CA . LYS A 1 107 ? -17.712 3.827 10.683 1.00 97.62 107 LYS A CA 1
ATOM 887 C C . LYS A 1 107 ? -17.913 2.347 11.023 1.00 97.62 107 LYS A C 1
ATOM 889 O O . LYS A 1 107 ? -18.890 1.757 10.575 1.00 97.62 107 LYS A O 1
ATOM 894 N N . LEU A 1 108 ? -17.014 1.764 11.815 1.00 96.25 108 LEU A N 1
ATOM 895 C CA . LEU A 1 108 ? -17.056 0.359 12.235 1.00 96.25 108 LEU A CA 1
ATOM 896 C C . LEU A 1 108 ? -17.821 0.114 13.548 1.00 96.25 108 LEU A C 1
ATOM 898 O O . LEU A 1 108 ? -17.992 -1.042 13.931 1.00 96.25 108 LEU A O 1
ATOM 902 N N . GLY A 1 109 ? -18.236 1.166 14.260 1.00 96.94 109 GLY A N 1
ATOM 903 C CA . GLY A 1 109 ? -18.857 1.050 15.583 1.00 96.94 109 GLY A CA 1
ATOM 904 C C . GLY A 1 109 ? -17.899 0.561 16.678 1.00 96.94 109 GLY A C 1
ATOM 905 O O . GLY A 1 109 ? -18.333 -0.090 17.624 1.00 96.94 109 GLY A O 1
ATOM 906 N N . ILE A 1 110 ? -16.594 0.836 16.557 1.00 96.50 110 ILE A N 1
ATOM 907 C CA . ILE A 1 110 ? -15.570 0.427 17.533 1.00 96.50 110 ILE A CA 1
ATOM 908 C C . ILE A 1 110 ? -14.760 1.621 18.043 1.00 96.50 110 ILE A C 1
ATOM 910 O O . ILE A 1 110 ? -14.699 2.682 17.424 1.00 96.50 110 ILE A O 1
ATOM 914 N N . THR A 1 111 ? -14.091 1.446 19.182 1.00 98.00 111 THR A N 1
ATOM 915 C CA . THR A 1 111 ? -13.254 2.500 19.766 1.00 98.00 111 THR A CA 1
ATOM 916 C C . THR A 1 111 ? -12.009 2.772 18.917 1.00 98.00 111 THR A C 1
ATOM 918 O O . THR A 1 111 ? -11.470 1.876 18.261 1.00 98.00 111 THR A O 1
ATOM 921 N N . LYS A 1 112 ? -11.474 3.999 19.006 1.00 97.56 112 LYS A N 1
ATOM 922 C CA . LYS A 1 112 ? -10.191 4.388 18.387 1.00 97.56 112 LYS A CA 1
ATOM 923 C C . LYS A 1 112 ? -9.056 3.415 18.744 1.00 97.56 112 LYS A C 1
ATOM 925 O O . LYS A 1 112 ? -8.247 3.061 17.891 1.00 97.56 112 LYS A O 1
ATOM 930 N N . GLN A 1 113 ? -9.019 2.954 19.996 1.00 98.00 113 GLN A N 1
ATOM 931 C CA . GLN A 1 113 ? -8.038 1.972 20.470 1.00 98.00 113 GLN A CA 1
ATOM 932 C C . GLN A 1 113 ? -8.215 0.603 19.794 1.00 98.00 113 GLN A C 1
ATOM 934 O O . GLN A 1 113 ? -7.227 -0.039 19.440 1.00 98.00 113 GLN A O 1
ATOM 939 N N . GLY A 1 114 ? -9.459 0.168 19.562 1.00 97.38 114 GLY A N 1
ATOM 940 C CA . GLY A 1 114 ? -9.763 -1.059 18.824 1.00 97.38 114 GLY A CA 1
ATOM 941 C C . GLY A 1 114 ? -9.285 -1.009 17.370 1.00 97.38 114 GLY A C 1
ATOM 942 O O . GLY A 1 114 ? -8.688 -1.974 16.884 1.00 97.38 114 GLY A O 1
ATOM 943 N N . VAL A 1 115 ? -9.462 0.134 16.697 1.00 97.94 115 VAL A N 1
ATOM 944 C CA . VAL A 1 115 ? -8.903 0.363 15.353 1.00 97.94 115 VAL A CA 1
ATOM 945 C C . VAL A 1 115 ? -7.377 0.320 15.392 1.00 97.94 115 VAL A C 1
ATOM 947 O O . VAL A 1 115 ? -6.778 -0.421 14.620 1.00 97.94 115 VAL A O 1
ATOM 950 N N . ALA A 1 116 ? -6.743 1.037 16.328 1.00 97.94 116 ALA A N 1
ATOM 951 C CA . ALA A 1 116 ? -5.285 1.062 16.467 1.00 97.94 116 ALA A CA 1
ATOM 952 C C . ALA A 1 116 ? -4.697 -0.344 16.680 1.00 97.94 116 ALA A C 1
ATOM 954 O O . ALA A 1 116 ? -3.708 -0.717 16.049 1.00 97.94 116 ALA A O 1
ATOM 955 N N . LYS A 1 117 ? -5.338 -1.160 17.528 1.00 98.00 117 LYS A N 1
ATOM 956 C CA . LYS A 1 117 ? -4.953 -2.558 17.757 1.00 98.00 117 LYS A CA 1
ATOM 957 C C . LYS A 1 117 ? -5.101 -3.396 16.484 1.00 98.00 117 LYS A C 1
ATOM 959 O O . LYS A 1 117 ? -4.201 -4.166 16.160 1.00 98.00 117 LYS A O 1
ATOM 964 N N . THR A 1 118 ? -6.203 -3.227 15.752 1.00 97.44 118 THR A N 1
ATOM 965 C CA . THR A 1 118 ? -6.448 -3.930 14.480 1.00 97.44 118 THR A CA 1
ATOM 966 C C . THR A 1 118 ? -5.390 -3.572 13.439 1.00 97.44 118 THR A C 1
ATOM 968 O O . THR A 1 118 ? -4.800 -4.471 12.842 1.00 97.44 118 THR A O 1
ATOM 971 N N . LEU A 1 119 ? -5.097 -2.278 13.286 1.00 97.00 119 LEU A N 1
ATOM 972 C CA . LEU A 1 119 ? -4.084 -1.772 12.366 1.00 97.00 119 LEU A CA 1
ATOM 973 C C . LEU A 1 119 ? -2.693 -2.304 12.725 1.00 97.00 119 LEU A C 1
ATOM 975 O O . LEU A 1 119 ? -1.985 -2.782 11.849 1.00 97.00 119 LEU A O 1
ATOM 979 N N . LYS A 1 120 ? -2.323 -2.318 14.013 1.00 97.25 120 LYS A N 1
ATOM 980 C CA . LYS A 1 120 ? -1.041 -2.879 14.473 1.00 97.25 120 LYS A CA 1
ATOM 981 C C . LYS A 1 120 ? -0.855 -4.333 14.027 1.00 97.25 120 LYS A C 1
ATOM 983 O O . LYS A 1 120 ? 0.202 -4.672 13.502 1.00 97.25 120 LYS A O 1
ATOM 988 N N . PHE A 1 121 ? -1.867 -5.184 14.217 1.00 96.56 121 PHE A N 1
ATOM 989 C CA . PHE A 1 121 ? -1.793 -6.584 13.784 1.00 96.56 121 PHE A CA 1
ATOM 990 C C . PHE A 1 121 ? -1.744 -6.727 12.264 1.00 96.56 121 PHE A C 1
ATOM 992 O O . PHE A 1 121 ? -0.995 -7.563 11.760 1.00 96.56 121 PHE A O 1
ATOM 999 N N . ALA A 1 122 ? -2.511 -5.911 11.539 1.00 96.38 122 ALA A N 1
ATOM 1000 C CA . ALA A 1 122 ? -2.481 -5.903 10.084 1.00 96.38 122 ALA A CA 1
ATOM 1001 C C . ALA A 1 122 ? -1.093 -5.498 9.558 1.00 96.38 122 ALA A C 1
ATOM 1003 O O . ALA A 1 122 ? -0.535 -6.199 8.724 1.00 96.38 122 ALA A O 1
ATOM 1004 N N . VAL A 1 123 ? -0.465 -4.466 10.133 1.00 95.19 123 VAL A N 1
ATOM 1005 C CA . VAL A 1 123 ? 0.903 -4.043 9.785 1.00 95.19 123 VAL A CA 1
ATOM 1006 C C . VAL A 1 123 ? 1.922 -5.159 10.020 1.00 95.19 123 VAL A C 1
ATOM 1008 O O . VAL A 1 123 ? 2.827 -5.336 9.212 1.00 95.19 123 VAL A O 1
ATOM 1011 N N . THR A 1 124 ? 1.796 -5.951 11.091 1.00 95.38 124 THR A N 1
ATOM 1012 C CA . THR A 1 124 ? 2.687 -7.107 11.300 1.00 95.38 124 THR A CA 1
ATOM 1013 C C . THR A 1 124 ? 2.569 -8.137 10.175 1.00 95.38 124 THR A C 1
ATOM 1015 O O . THR A 1 124 ? 3.582 -8.703 9.770 1.00 95.38 124 THR A O 1
ATOM 1018 N N . LYS A 1 125 ? 1.359 -8.368 9.654 1.00 94.94 125 LYS A N 1
ATOM 1019 C CA . LYS A 1 125 ? 1.137 -9.259 8.509 1.00 94.94 125 LYS A CA 1
ATOM 1020 C C . LYS A 1 125 ? 1.672 -8.659 7.212 1.00 94.94 125 LYS A C 1
ATOM 1022 O O . LYS A 1 125 ? 2.428 -9.328 6.522 1.00 94.94 125 LYS A O 1
ATOM 1027 N N . LEU A 1 126 ? 1.386 -7.382 6.956 1.00 94.38 126 LEU A N 1
ATOM 1028 C CA . LEU A 1 126 ? 1.892 -6.651 5.792 1.00 94.38 126 LEU A CA 1
ATOM 1029 C C . LEU A 1 126 ? 3.419 -6.648 5.731 1.00 94.38 126 LEU A C 1
ATOM 1031 O O . LEU A 1 126 ? 3.982 -6.880 4.675 1.00 94.38 126 LEU A O 1
ATOM 1035 N N . LYS A 1 127 ? 4.107 -6.482 6.865 1.00 93.25 127 LYS A N 1
ATOM 1036 C CA . LYS A 1 127 ? 5.575 -6.579 6.913 1.00 93.25 127 LYS A CA 1
ATOM 1037 C C . LYS A 1 127 ? 6.094 -7.947 6.470 1.00 93.25 127 LYS A C 1
ATOM 1039 O O . LYS A 1 127 ? 7.098 -8.018 5.780 1.00 93.25 127 LYS A O 1
ATOM 1044 N N . ARG A 1 128 ? 5.427 -9.032 6.870 1.00 92.94 128 ARG A N 1
ATOM 1045 C CA . ARG A 1 128 ? 5.802 -10.391 6.442 1.00 92.94 128 ARG A CA 1
ATOM 1046 C C . ARG A 1 128 ? 5.484 -10.621 4.967 1.00 92.94 128 ARG A C 1
ATOM 1048 O O . ARG A 1 128 ? 6.273 -11.243 4.271 1.00 92.94 128 ARG A O 1
ATOM 1055 N N . ALA A 1 129 ? 4.343 -10.113 4.514 1.00 93.25 129 ALA A N 1
ATOM 1056 C CA . ALA A 1 129 ? 3.913 -10.164 3.124 1.00 93.25 129 ALA A CA 1
ATOM 1057 C C . ALA A 1 129 ? 4.875 -9.400 2.208 1.00 93.25 129 ALA A C 1
ATOM 1059 O O . ALA A 1 129 ? 5.249 -9.903 1.158 1.00 93.25 129 ALA A O 1
ATOM 1060 N N . TRP A 1 130 ? 5.344 -8.231 2.655 1.00 92.56 130 TRP A N 1
ATOM 1061 C CA . TRP A 1 130 ? 6.314 -7.404 1.946 1.00 92.56 130 TRP A CA 1
ATOM 1062 C C . TRP A 1 130 ? 7.601 -8.163 1.641 1.00 92.56 130 TRP A C 1
ATOM 1064 O O . TRP A 1 130 ? 8.041 -8.165 0.500 1.00 92.56 130 TRP A O 1
ATOM 1074 N N . GLU A 1 131 ? 8.175 -8.860 2.624 1.00 91.25 131 GLU A N 1
ATOM 1075 C CA . GLU A 1 131 ? 9.409 -9.634 2.420 1.00 91.25 131 GLU A CA 1
ATOM 1076 C C . GLU A 1 131 ? 9.245 -10.796 1.427 1.00 91.25 131 GLU A C 1
ATOM 1078 O O . GLU A 1 131 ? 10.219 -11.203 0.804 1.00 91.25 131 GLU A O 1
ATOM 1083 N N . ASN A 1 132 ? 8.019 -11.287 1.231 1.00 89.31 132 ASN A N 1
ATOM 1084 C CA . ASN A 1 132 ? 7.702 -12.343 0.267 1.00 89.31 132 ASN A CA 1
ATOM 1085 C C . ASN A 1 132 ? 7.030 -11.807 -1.012 1.00 89.31 132 ASN A C 1
ATOM 1087 O O . ASN A 1 132 ? 6.554 -12.597 -1.827 1.00 89.31 132 ASN A O 1
ATOM 1091 N N . ASN A 1 133 ? 6.944 -10.485 -1.186 1.00 89.81 133 ASN A N 1
ATOM 1092 C CA . ASN A 1 133 ? 6.262 -9.882 -2.324 1.00 89.81 133 ASN A CA 1
ATOM 1093 C C . ASN A 1 133 ? 7.129 -10.034 -3.588 1.00 89.81 133 ASN A C 1
ATOM 1095 O O . ASN A 1 133 ? 8.243 -9.503 -3.617 1.00 89.81 133 ASN A O 1
ATOM 1099 N N . PRO A 1 134 ? 6.636 -10.701 -4.650 1.00 88.94 134 PRO A N 1
ATOM 1100 C CA . PRO A 1 134 ? 7.402 -10.902 -5.880 1.00 88.94 134 PRO A CA 1
ATOM 1101 C C . PRO A 1 134 ? 7.754 -9.595 -6.599 1.00 88.94 134 PRO A C 1
ATOM 1103 O O . PRO A 1 134 ? 8.699 -9.572 -7.384 1.00 88.94 134 PRO A O 1
ATOM 1106 N N . TYR A 1 135 ? 7.014 -8.515 -6.338 1.00 92.69 135 TYR A N 1
ATOM 1107 C CA . TYR A 1 135 ? 7.231 -7.213 -6.964 1.00 92.69 135 TYR A CA 1
ATOM 1108 C C . TYR A 1 135 ? 8.017 -6.241 -6.084 1.00 92.69 135 TYR A C 1
ATOM 1110 O O . TYR A 1 135 ? 8.188 -5.095 -6.475 1.00 92.69 135 TYR A O 1
ATOM 1118 N N . ARG A 1 136 ? 8.514 -6.664 -4.916 1.00 92.25 136 ARG A N 1
ATOM 1119 C CA . ARG A 1 136 ? 9.263 -5.797 -3.995 1.00 92.25 136 ARG A CA 1
ATOM 1120 C C . ARG A 1 136 ? 10.450 -5.115 -4.689 1.00 92.25 136 ARG A C 1
ATOM 1122 O O . ARG A 1 136 ? 11.385 -5.788 -5.116 1.00 92.25 136 ARG A O 1
ATOM 1129 N N . GLY A 1 137 ? 10.450 -3.783 -4.703 1.00 91.94 137 GLY A N 1
ATOM 1130 C CA . GLY A 1 137 ? 11.515 -2.955 -5.274 1.00 91.94 137 GLY A CA 1
ATOM 1131 C C . GLY A 1 137 ? 11.347 -2.664 -6.769 1.00 91.94 137 GLY A C 1
ATOM 1132 O O . GLY A 1 137 ? 12.227 -2.049 -7.367 1.00 91.94 137 GLY A O 1
ATOM 1133 N N . LEU A 1 138 ? 10.236 -3.064 -7.390 1.00 93.19 138 LEU A N 1
ATOM 1134 C CA . LEU A 1 138 ? 9.937 -2.816 -8.798 1.00 93.19 138 LEU A CA 1
ATOM 1135 C C . LEU A 1 138 ? 9.950 -1.320 -9.133 1.00 93.19 138 LEU A C 1
ATOM 1137 O O . LEU A 1 138 ? 10.577 -0.915 -10.115 1.00 93.19 138 LEU A O 1
ATOM 1141 N N . ALA A 1 139 ? 9.309 -0.490 -8.307 1.00 92.44 139 ALA A N 1
ATOM 1142 C CA . ALA A 1 139 ? 9.273 0.955 -8.529 1.00 92.44 139 ALA A CA 1
ATOM 1143 C C . ALA A 1 139 ? 10.665 1.595 -8.388 1.00 92.44 139 ALA A C 1
ATOM 1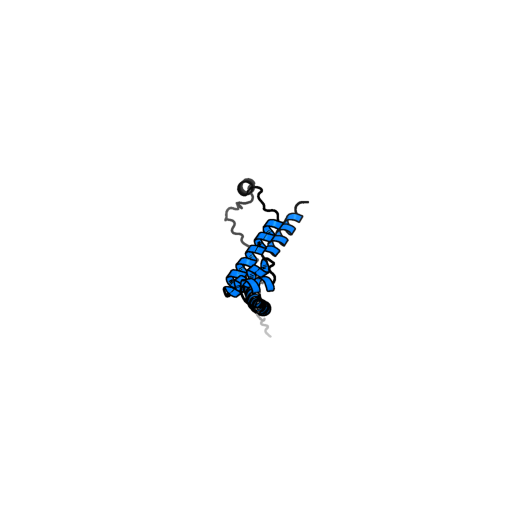145 O O . ALA A 1 139 ? 11.023 2.516 -9.123 1.00 92.44 139 ALA A O 1
ATOM 1146 N N . GLU A 1 140 ? 11.478 1.103 -7.451 1.00 92.12 140 GLU A N 1
ATOM 1147 C CA . GLU A 1 140 ? 12.857 1.557 -7.250 1.00 92.12 140 GLU A CA 1
ATOM 1148 C C . GLU A 1 140 ? 13.757 1.185 -8.432 1.00 92.12 140 GLU A C 1
ATOM 1150 O O . GLU A 1 140 ? 14.455 2.047 -8.968 1.00 92.12 140 GLU A O 1
ATOM 1155 N N . VAL A 1 141 ? 13.685 -0.067 -8.894 1.00 92.88 141 VAL A N 1
ATOM 1156 C CA . VAL A 1 141 ? 14.420 -0.531 -10.077 1.00 92.88 141 VAL A CA 1
ATOM 1157 C C . VAL A 1 141 ? 14.040 0.302 -11.296 1.00 92.88 141 VAL A C 1
ATOM 1159 O O . VAL A 1 141 ? 14.923 0.773 -12.009 1.00 92.88 141 VAL A O 1
ATOM 1162 N N . TYR A 1 142 ? 12.748 0.559 -11.511 1.00 90.25 142 TYR A N 1
ATOM 1163 C CA . TYR A 1 142 ? 12.307 1.406 -12.615 1.00 90.25 142 TYR A CA 1
ATOM 1164 C C . TYR A 1 142 ? 12.871 2.832 -12.515 1.00 90.25 142 TYR A C 1
ATOM 1166 O O . TYR A 1 142 ? 13.422 3.339 -13.494 1.00 90.25 142 TYR A O 1
ATOM 1174 N N . ARG A 1 143 ? 12.815 3.463 -11.330 1.00 88.81 143 ARG A N 1
ATOM 1175 C CA . ARG A 1 143 ? 13.420 4.790 -11.092 1.00 88.81 143 ARG A CA 1
ATOM 1176 C C . ARG A 1 143 ? 14.906 4.814 -11.446 1.00 88.81 143 ARG A C 1
ATOM 1178 O O . ARG A 1 143 ? 15.371 5.747 -12.110 1.00 88.81 143 ARG A O 1
ATOM 1185 N N . TYR A 1 144 ? 15.645 3.795 -11.013 1.00 89.00 144 TYR A N 1
ATOM 1186 C CA . TYR A 1 144 ? 17.073 3.669 -11.285 1.00 89.00 144 TYR A CA 1
ATOM 1187 C C . TYR A 1 144 ? 17.354 3.506 -12.784 1.00 89.00 144 TYR A C 1
ATOM 1189 O O . TYR A 1 144 ? 18.196 4.210 -13.342 1.00 89.00 144 TYR A O 1
ATOM 1197 N N . GLU A 1 145 ? 16.613 2.625 -13.452 1.00 85.56 145 GLU A N 1
ATOM 1198 C CA . GLU A 1 145 ? 16.780 2.322 -14.873 1.00 85.56 145 GLU A CA 1
ATOM 1199 C C . GLU A 1 145 ? 16.471 3.519 -15.774 1.00 85.56 145 GLU A C 1
ATOM 1201 O O . GLU A 1 145 ? 17.253 3.853 -16.670 1.00 85.56 145 GLU A O 1
ATOM 1206 N N . VAL A 1 146 ? 15.376 4.231 -15.496 1.00 84.44 146 VAL A N 1
ATOM 1207 C CA . VAL A 1 146 ? 15.027 5.447 -16.240 1.00 84.44 146 VAL A CA 1
ATOM 1208 C C . VAL A 1 146 ? 16.092 6.527 -16.052 1.00 84.44 146 VAL A C 1
ATOM 1210 O O . VAL A 1 146 ? 16.507 7.151 -17.030 1.00 84.44 146 VAL A O 1
ATOM 1213 N N . SER A 1 147 ? 16.596 6.710 -14.829 1.00 81.94 147 SER A N 1
ATOM 1214 C CA . SER A 1 147 ? 17.669 7.673 -14.543 1.00 81.94 147 SER A CA 1
ATOM 1215 C C . SER A 1 147 ? 18.976 7.307 -15.257 1.00 81.94 147 SER A C 1
ATOM 1217 O O . SER A 1 147 ? 19.638 8.173 -15.834 1.00 81.94 147 SER A O 1
ATOM 1219 N N . ARG A 1 148 ? 19.328 6.015 -15.282 1.00 78.44 148 ARG A N 1
ATOM 1220 C CA . ARG A 1 148 ? 20.525 5.491 -15.955 1.00 78.44 148 ARG A CA 1
ATOM 1221 C C . ARG A 1 148 ? 20.480 5.718 -17.465 1.00 78.44 148 ARG A C 1
ATOM 1223 O O . ARG A 1 148 ? 21.450 6.202 -18.041 1.00 78.44 148 ARG A O 1
ATOM 1230 N N . CYS A 1 149 ? 19.365 5.390 -18.115 1.00 66.81 149 CYS A N 1
ATOM 1231 C CA . CYS A 1 149 ? 19.210 5.566 -19.561 1.00 66.81 149 CYS A CA 1
ATOM 1232 C C . CYS A 1 149 ? 18.988 7.032 -19.967 1.00 66.81 149 CYS A C 1
ATOM 1234 O O . CYS A 1 149 ? 19.401 7.432 -21.057 1.00 66.81 149 CYS A O 1
ATOM 1236 N N . GLY A 1 150 ? 18.384 7.845 -19.096 1.00 59.09 150 GLY A N 1
ATOM 1237 C CA . GLY A 1 150 ? 18.203 9.283 -19.309 1.00 59.09 150 GLY A CA 1
ATOM 1238 C C . GLY A 1 150 ? 19.521 10.065 -19.364 1.00 59.09 150 GLY A C 1
ATOM 1239 O O . GLY A 1 150 ? 19.610 11.056 -20.084 1.00 59.09 150 GLY A O 1
ATOM 1240 N N . GLY A 1 151 ? 20.568 9.589 -18.681 1.00 52.78 151 GLY A N 1
ATOM 1241 C CA . GLY A 1 151 ? 21.903 10.202 -18.689 1.00 52.78 151 GLY A CA 1
ATOM 1242 C C . GLY A 1 151 ? 22.715 10.002 -19.976 1.00 52.78 151 GLY A C 1
ATOM 1243 O O . GLY A 1 151 ? 23.688 10.717 -20.186 1.00 52.78 151 GLY A O 1
ATOM 1244 N N . VAL A 1 152 ? 22.321 9.072 -20.855 1.00 48.72 152 VAL A N 1
ATOM 1245 C CA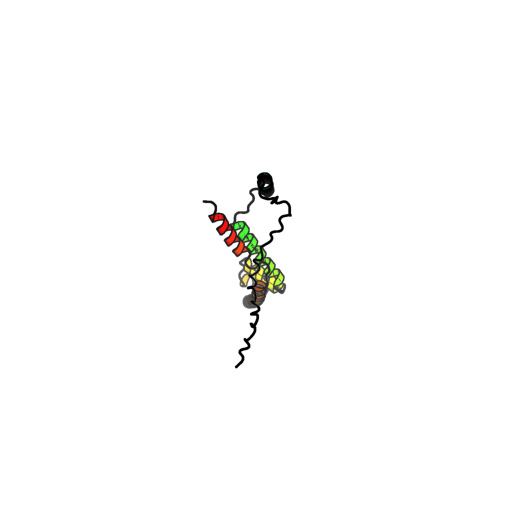 . VAL A 1 152 ? 23.036 8.762 -22.115 1.00 48.72 152 VAL A CA 1
ATOM 1246 C C . VAL A 1 152 ? 22.586 9.669 -23.276 1.00 48.72 152 VAL A C 1
ATOM 1248 O O . VAL A 1 152 ? 23.156 9.634 -24.362 1.00 48.72 152 VAL A O 1
ATOM 1251 N N . ARG A 1 153 ? 21.574 10.521 -23.060 1.00 46.38 153 ARG A N 1
ATOM 1252 C CA . ARG A 1 153 ? 21.133 11.542 -24.023 1.00 46.38 153 ARG A CA 1
ATOM 1253 C C . ARG A 1 153 ? 21.624 12.935 -23.604 1.00 46.38 153 ARG A C 1
ATOM 1255 O O . ARG A 1 153 ? 20.818 13.774 -23.208 1.00 46.38 153 ARG A O 1
ATOM 1262 N N . ARG A 1 154 ? 22.933 13.179 -23.679 1.00 40.91 154 ARG A N 1
ATOM 1263 C CA . ARG A 1 154 ? 23.514 14.527 -23.801 1.00 40.91 154 ARG A CA 1
ATOM 1264 C C . ARG A 1 154 ? 24.674 14.505 -24.775 1.00 40.91 154 ARG A C 1
ATOM 1266 O O . ARG A 1 154 ? 25.482 13.559 -24.676 1.00 40.91 154 ARG A O 1
#

Sequence (154 aa):
MSTICPSEVEVMTMEPKEPMDRDFVIASERNGEYPFTREDSFERKLRRHRRRHIELGEHIALPDTAVEYFEQVEIEAMLDCADLTPRQRYVCEQYLRGWTLQEIGKKLGITKQGVAKTLKFAVTKLKRAWENNPYRGLAEVYRYEVSRCGGVRR

pLDDT: mean 75.87, std 21.01, range [34.84, 98.06]

Radius of gyration: 34.01 Å; chains: 1; bounding box: 109×70×64 Å